Protein AF-A0A6L7VU82-F1 (afdb_monomer_lite)

Radius of gyration: 21.93 Å; chains: 1; bounding box: 80×40×63 Å

Structure (mmCIF, N/CA/C/O backbone):
data_AF-A0A6L7VU82-F1
#
_entry.id   AF-A0A6L7VU82-F1
#
loop_
_atom_site.group_PDB
_atom_site.id
_atom_site.type_symbol
_atom_site.label_atom_id
_atom_site.label_alt_id
_atom_site.label_comp_id
_atom_site.label_asym_id
_atom_site.label_entity_id
_atom_site.label_seq_id
_atom_site.pdbx_PDB_ins_code
_atom_site.Cartn_x
_atom_site.Cartn_y
_atom_site.Cartn_z
_atom_site.occupancy
_atom_site.B_iso_or_equiv
_atom_site.auth_seq_id
_atom_site.auth_comp_id
_atom_site.auth_asym_id
_atom_site.auth_atom_id
_atom_site.pdbx_PDB_model_num
ATOM 1 N N . MET A 1 1 ? 14.163 -16.213 15.709 1.00 36.84 1 MET A N 1
ATOM 2 C CA . MET A 1 1 ? 13.981 -14.835 15.222 1.00 36.84 1 MET A CA 1
ATOM 3 C C . MET A 1 1 ? 13.532 -14.972 13.784 1.00 36.84 1 MET A C 1
ATOM 5 O O . MET A 1 1 ? 14.370 -15.285 12.951 1.00 36.84 1 MET A O 1
ATOM 9 N N . LYS A 1 2 ? 12.219 -14.927 13.531 1.00 38.22 2 LYS A N 1
ATOM 10 C CA . LYS A 1 2 ? 11.715 -14.771 12.164 1.00 38.22 2 LYS A CA 1
ATOM 11 C C . LYS A 1 2 ? 12.050 -13.326 11.797 1.00 38.22 2 LYS A C 1
ATOM 13 O O . LYS A 1 2 ? 11.688 -12.426 12.547 1.00 38.22 2 LYS A O 1
ATOM 18 N N . THR A 1 3 ? 12.884 -13.130 10.789 1.00 41.69 3 THR A N 1
ATOM 19 C CA . THR A 1 3 ? 13.076 -11.823 10.160 1.00 41.69 3 THR A CA 1
ATOM 20 C C . THR A 1 3 ? 11.726 -11.438 9.573 1.00 41.69 3 THR A C 1
ATOM 22 O O . THR A 1 3 ? 11.364 -12.024 8.562 1.00 41.69 3 THR A O 1
ATOM 25 N N . GLN A 1 4 ? 10.978 -10.560 10.253 1.00 44.88 4 GLN A N 1
ATOM 26 C CA . GLN A 1 4 ? 9.888 -9.813 9.624 1.00 44.88 4 GLN A CA 1
ATOM 27 C C . GLN A 1 4 ? 10.531 -9.078 8.461 1.00 44.88 4 GLN A C 1
ATOM 29 O O . GLN A 1 4 ? 11.424 -8.249 8.676 1.00 44.88 4 GLN A O 1
ATOM 34 N N . LYS A 1 5 ? 10.200 -9.490 7.244 1.00 49.22 5 LYS A N 1
ATOM 35 C CA . LYS A 1 5 ? 10.562 -8.714 6.074 1.00 49.22 5 LYS A CA 1
ATOM 36 C C . LYS A 1 5 ? 9.337 -7.876 5.764 1.00 49.22 5 LYS A C 1
ATOM 38 O O . LYS A 1 5 ? 8.532 -8.272 4.939 1.00 49.22 5 LYS A O 1
ATOM 43 N N . SER A 1 6 ? 9.206 -6.755 6.468 1.00 52.56 6 SER A N 1
ATOM 44 C CA . SER A 1 6 ? 8.083 -5.844 6.285 1.00 52.56 6 SER A CA 1
ATOM 45 C C . SER A 1 6 ? 7.909 -5.482 4.809 1.00 52.56 6 SER A C 1
ATOM 47 O O . SER A 1 6 ? 8.896 -5.368 4.087 1.00 52.56 6 SER A O 1
ATOM 49 N N . ILE A 1 7 ? 6.681 -5.207 4.377 1.00 50.53 7 ILE A N 1
ATOM 50 C CA . ILE A 1 7 ? 6.330 -4.718 3.028 1.00 50.53 7 ILE A CA 1
ATOM 51 C C . ILE A 1 7 ? 7.151 -3.501 2.610 1.00 50.53 7 ILE A C 1
ATOM 53 O O . ILE A 1 7 ? 7.489 -3.330 1.437 1.00 50.53 7 ILE A O 1
ATOM 57 N N . ALA A 1 8 ? 7.547 -2.663 3.561 1.00 48.81 8 ALA A N 1
ATOM 58 C CA . ALA A 1 8 ? 8.415 -1.549 3.242 1.00 48.81 8 ALA A CA 1
ATOM 59 C C . ALA A 1 8 ? 9.862 -1.969 2.940 1.00 48.81 8 ALA A C 1
ATOM 61 O O . ALA A 1 8 ? 10.562 -1.205 2.294 1.00 48.81 8 ALA A O 1
ATOM 62 N N . ILE A 1 9 ? 10.286 -3.211 3.196 1.00 50.03 9 ILE A N 1
ATOM 63 C CA . ILE A 1 9 ? 11.455 -3.803 2.530 1.00 50.03 9 ILE A CA 1
ATOM 64 C C . ILE A 1 9 ? 11.206 -3.951 1.033 1.00 50.03 9 ILE A C 1
ATOM 66 O O . ILE A 1 9 ? 12.140 -3.687 0.297 1.00 50.03 9 ILE A O 1
ATOM 70 N N . VAL A 1 10 ? 10.012 -4.292 0.549 1.00 53.84 10 VAL A N 1
ATOM 71 C CA . VAL A 1 10 ? 9.736 -4.370 -0.900 1.00 53.84 10 VAL A CA 1
ATOM 72 C C . VAL A 1 10 ? 9.764 -2.968 -1.517 1.00 53.84 10 VAL A C 1
ATOM 74 O O . VAL A 1 10 ? 10.533 -2.716 -2.445 1.00 53.84 10 VAL A O 1
ATOM 77 N N . LEU A 1 11 ? 9.056 -2.000 -0.923 1.00 54.19 11 LEU A N 1
ATOM 78 C CA . LEU A 1 11 ? 9.055 -0.599 -1.380 1.00 54.19 11 LEU A CA 1
ATOM 79 C C . LEU A 1 11 ? 10.443 0.078 -1.261 1.00 54.19 11 LEU A C 1
ATOM 81 O O . LEU A 1 11 ? 10.857 0.833 -2.144 1.00 54.19 11 LEU A O 1
ATOM 85 N N . VAL A 1 12 ? 11.221 -0.223 -0.214 1.00 51.38 12 VAL A N 1
ATOM 86 C CA . VAL A 1 12 ? 12.596 0.288 -0.015 1.00 51.38 12 VAL A CA 1
ATOM 87 C C . VAL A 1 12 ? 13.638 -0.498 -0.831 1.00 51.38 12 VAL A C 1
ATOM 89 O O . VAL A 1 12 ? 14.656 0.064 -1.256 1.00 51.38 12 VAL A O 1
ATOM 92 N N . SER A 1 13 ? 13.409 -1.778 -1.124 1.00 52.41 13 SER A N 1
ATOM 93 C CA . SER A 1 13 ? 14.250 -2.561 -2.044 1.00 52.41 13 SER A CA 1
ATOM 94 C C . SER A 1 13 ? 14.054 -2.074 -3.472 1.00 52.41 13 SER A C 1
ATOM 96 O O . SER A 1 13 ? 15.046 -1.858 -4.172 1.00 52.41 13 SER A O 1
ATOM 98 N N . LEU A 1 14 ? 12.821 -1.739 -3.858 1.00 53.69 14 LEU A N 1
ATOM 99 C CA . LEU A 1 14 ? 12.511 -1.025 -5.095 1.00 53.69 14 LEU A CA 1
ATOM 100 C C . LEU A 1 14 ? 13.214 0.335 -5.171 1.00 53.69 14 LEU A C 1
ATOM 102 O O . LEU A 1 14 ? 13.854 0.624 -6.182 1.00 53.69 14 LEU A O 1
ATOM 106 N N . LEU A 1 15 ? 13.213 1.126 -4.091 1.00 51.44 15 LEU A N 1
ATOM 107 C CA . LEU A 1 15 ? 14.017 2.356 -3.989 1.00 51.44 15 LEU A CA 1
ATOM 108 C C . LEU A 1 15 ? 15.518 2.104 -4.188 1.00 51.44 15 LEU A C 1
ATOM 110 O O . LEU A 1 15 ? 16.209 2.924 -4.788 1.00 51.44 15 LEU A O 1
ATOM 114 N N . THR A 1 16 ? 16.045 0.984 -3.695 1.00 48.22 16 THR A N 1
ATOM 115 C CA . THR A 1 16 ? 17.470 0.645 -3.823 1.00 48.22 16 THR A CA 1
ATOM 116 C C . THR A 1 16 ? 17.817 0.219 -5.251 1.00 48.22 16 THR A C 1
ATOM 118 O O . THR A 1 16 ? 18.868 0.605 -5.768 1.00 48.22 16 THR A O 1
ATOM 121 N N . VAL A 1 17 ? 16.931 -0.521 -5.920 1.00 47.47 17 VAL A N 1
ATOM 122 C CA . VAL A 1 17 ? 17.105 -0.948 -7.316 1.00 47.47 17 VAL A CA 1
ATOM 123 C C . VAL A 1 17 ? 16.926 0.235 -8.278 1.00 47.47 17 VAL A C 1
ATOM 125 O O . VAL A 1 17 ? 17.790 0.465 -9.128 1.00 47.47 17 VAL A O 1
ATOM 128 N N . ALA A 1 18 ? 15.880 1.047 -8.103 1.00 45.03 18 ALA A N 1
ATOM 129 C CA . ALA A 1 18 ? 15.616 2.229 -8.927 1.00 45.03 18 ALA A CA 1
ATOM 130 C C . ALA A 1 18 ? 16.600 3.382 -8.638 1.00 45.03 18 ALA A C 1
ATOM 132 O O . ALA A 1 18 ? 17.135 4.006 -9.557 1.00 45.03 18 ALA A O 1
ATOM 133 N N . GLY A 1 19 ? 16.915 3.639 -7.366 1.00 40.44 19 GLY A N 1
ATOM 134 C CA . GLY A 1 19 ? 17.856 4.676 -6.934 1.00 40.44 19 GLY A CA 1
ATOM 135 C C . GLY A 1 19 ? 19.324 4.321 -7.194 1.00 40.44 19 GLY A C 1
ATOM 136 O O . GLY A 1 19 ? 20.120 5.192 -7.553 1.00 40.44 19 GLY A O 1
ATOM 137 N N . GLY A 1 20 ? 19.697 3.040 -7.101 1.00 42.12 20 GLY A N 1
ATOM 138 C CA . GLY A 1 20 ? 21.037 2.556 -7.447 1.00 42.12 20 GLY A CA 1
ATOM 139 C C . GLY A 1 20 ? 21.390 2.781 -8.921 1.00 42.12 20 GLY A C 1
ATOM 140 O O . GLY A 1 20 ? 22.533 3.122 -9.237 1.00 42.12 20 GLY A O 1
ATOM 141 N N . ALA A 1 21 ? 20.401 2.684 -9.816 1.00 43.25 21 ALA A N 1
ATOM 142 C CA . ALA A 1 21 ? 20.565 3.003 -11.233 1.00 43.25 21 ALA A CA 1
ATOM 143 C C . ALA A 1 21 ? 20.808 4.508 -11.476 1.00 43.25 21 ALA A C 1
ATOM 145 O O . ALA A 1 21 ? 21.600 4.877 -12.345 1.00 43.25 21 ALA A O 1
ATOM 146 N N . LEU A 1 22 ? 20.203 5.380 -10.664 1.00 42.25 22 LEU A N 1
ATOM 147 C CA . LEU A 1 22 ? 20.329 6.839 -10.769 1.00 42.25 22 LEU A CA 1
ATOM 148 C C . LEU A 1 22 ? 21.648 7.376 -10.182 1.00 42.25 22 LEU A C 1
ATOM 150 O O . LEU A 1 22 ? 22.253 8.294 -10.739 1.00 42.25 22 LEU A O 1
ATOM 154 N N . ILE A 1 23 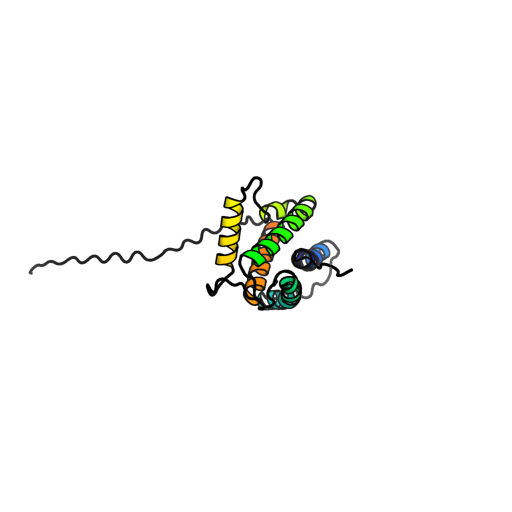? 22.168 6.776 -9.106 1.00 43.59 23 ILE A N 1
ATOM 155 C CA . ILE A 1 23 ? 23.437 7.208 -8.484 1.00 43.59 23 ILE A CA 1
ATOM 156 C C . ILE A 1 23 ? 24.657 6.877 -9.368 1.00 43.59 23 ILE A C 1
ATOM 158 O O . ILE A 1 23 ? 25.657 7.601 -9.344 1.00 43.59 23 ILE A O 1
ATOM 162 N N . ALA A 1 24 ? 24.571 5.862 -10.236 1.00 42.31 24 ALA A N 1
ATOM 163 C CA . ALA A 1 24 ? 25.616 5.568 -11.221 1.00 42.31 24 ALA A CA 1
ATOM 164 C C . ALA A 1 24 ? 25.786 6.675 -12.293 1.00 42.31 24 ALA A C 1
ATOM 166 O O . ALA A 1 24 ? 26.804 6.712 -12.987 1.00 42.31 24 ALA A O 1
ATOM 167 N N . GLN A 1 25 ? 24.840 7.616 -12.406 1.00 43.19 25 GLN A N 1
ATOM 168 C CA . GLN A 1 25 ? 24.835 8.669 -13.424 1.00 43.19 25 GLN A CA 1
ATOM 169 C C . GLN A 1 25 ? 25.800 9.838 -13.136 1.00 43.19 25 GLN A C 1
ATOM 171 O O . GLN A 1 25 ? 26.201 10.534 -14.069 1.00 43.19 25 GLN A O 1
ATOM 176 N N . GLN A 1 26 ? 26.233 10.062 -11.887 1.00 43.81 26 GLN A N 1
ATOM 177 C CA . GLN A 1 26 ? 27.142 11.183 -11.566 1.00 43.81 26 GLN A CA 1
ATOM 178 C C . GLN A 1 26 ? 28.639 10.823 -11.585 1.00 43.81 26 GLN A C 1
ATOM 180 O O . GLN A 1 26 ? 29.488 11.691 -11.378 1.00 43.81 26 GLN A O 1
ATOM 185 N N . GLY A 1 27 ? 28.990 9.568 -11.879 1.00 43.84 27 GLY A N 1
ATOM 186 C CA . GLY A 1 27 ? 30.336 9.036 -11.666 1.00 43.84 27 GLY A CA 1
ATOM 187 C C . GLY A 1 27 ? 31.026 8.430 -12.887 1.00 43.84 27 GLY A C 1
ATOM 188 O O . GLY A 1 27 ? 31.585 7.350 -12.759 1.00 43.84 27 GLY A O 1
ATOM 189 N N . GLY A 1 28 ? 31.059 9.099 -14.043 1.00 41.69 28 GLY A N 1
ATOM 190 C CA . GLY A 1 28 ? 32.103 8.813 -15.039 1.00 41.69 28 GLY A CA 1
ATOM 191 C C . GLY A 1 28 ? 31.640 8.597 -16.476 1.00 41.69 28 GLY A C 1
ATOM 192 O O . GLY A 1 28 ? 30.852 7.719 -16.802 1.00 41.69 28 GLY A O 1
ATOM 193 N N . MET A 1 29 ? 32.226 9.412 -17.350 1.00 50.34 29 MET A N 1
ATOM 194 C CA . MET A 1 29 ? 32.179 9.326 -18.803 1.00 50.34 29 MET A CA 1
ATOM 195 C C . MET A 1 29 ? 32.598 7.944 -19.331 1.00 50.34 29 MET A C 1
ATOM 197 O O . MET A 1 29 ? 33.674 7.457 -18.994 1.00 50.34 29 MET A O 1
ATOM 201 N N . GLY A 1 30 ? 31.830 7.417 -20.290 1.00 44.94 30 GLY A N 1
ATOM 202 C CA . GLY A 1 30 ? 32.356 6.522 -21.324 1.00 44.94 30 GLY A CA 1
ATOM 203 C C . GLY A 1 30 ? 31.666 5.166 -21.438 1.00 44.94 30 GLY A C 1
ATOM 204 O O . GLY A 1 30 ? 32.199 4.167 -20.975 1.00 44.94 30 GLY A O 1
ATOM 205 N N . GLY A 1 31 ? 30.547 5.128 -22.168 1.00 46.72 31 GLY A N 1
ATOM 206 C CA . GLY A 1 31 ? 30.028 3.898 -22.776 1.00 46.72 31 GLY A CA 1
ATOM 207 C C . GLY A 1 31 ? 28.836 3.266 -22.063 1.00 46.72 31 GLY A C 1
ATOM 208 O O . GLY A 1 31 ? 28.939 2.149 -21.576 1.00 46.72 31 GLY A O 1
ATOM 209 N N . MET A 1 32 ? 27.683 3.938 -22.058 1.00 47.31 32 MET A N 1
ATOM 210 C CA . MET A 1 32 ? 26.415 3.263 -21.768 1.00 47.31 32 MET A CA 1
ATOM 211 C C . MET A 1 32 ? 25.912 2.584 -23.049 1.00 47.31 32 MET A C 1
ATOM 213 O O . MET A 1 32 ? 25.409 3.243 -23.958 1.00 47.31 32 MET A O 1
ATOM 217 N N . GLN A 1 33 ? 26.074 1.261 -23.139 1.00 47.50 33 GLN A N 1
ATOM 218 C CA . GLN A 1 33 ? 25.126 0.438 -23.895 1.00 47.50 33 GLN A CA 1
ATOM 219 C C . GLN A 1 33 ? 23.756 0.613 -23.232 1.00 47.50 33 GLN A C 1
ATOM 221 O O . GLN A 1 33 ? 23.679 0.605 -22.007 1.00 47.50 33 GLN A O 1
ATOM 226 N N . GLY A 1 34 ? 22.725 0.863 -24.043 1.00 46.88 34 GLY A N 1
ATOM 227 C CA . GLY A 1 34 ? 21.404 1.322 -23.615 1.00 46.88 34 GLY A CA 1
ATOM 228 C C . GLY A 1 34 ? 20.869 0.577 -22.398 1.00 46.88 34 GLY A C 1
ATOM 229 O O . GLY A 1 34 ? 20.564 -0.609 -22.479 1.00 46.88 34 GLY A O 1
ATOM 230 N N . PHE A 1 35 ? 20.758 1.297 -21.284 1.00 46.78 35 PHE A N 1
ATOM 231 C CA . PHE A 1 35 ? 19.991 0.853 -20.133 1.00 46.78 35 PHE A CA 1
ATOM 232 C C . PHE A 1 35 ? 18.524 0.963 -20.545 1.00 46.78 35 PHE A C 1
ATOM 234 O O . PHE A 1 35 ? 17.949 2.050 -20.573 1.00 46.78 35 PHE A O 1
ATOM 241 N N . GLN A 1 36 ? 17.971 -0.146 -21.020 1.00 57.94 36 GLN A N 1
ATOM 242 C CA . GLN A 1 36 ? 16.552 -0.246 -21.306 1.00 57.94 36 GLN A CA 1
ATOM 243 C C . GLN A 1 36 ? 15.882 -0.388 -19.943 1.00 57.94 36 GLN A C 1
ATOM 245 O O . GLN A 1 36 ? 16.204 -1.326 -19.212 1.00 57.94 36 GLN A O 1
ATOM 250 N N . MET A 1 37 ? 15.044 0.580 -19.557 1.00 61.62 37 MET A N 1
ATOM 251 C CA . MET A 1 37 ? 14.183 0.344 -18.401 1.00 61.62 37 MET A CA 1
ATOM 252 C C . MET A 1 37 ? 13.380 -0.929 -18.688 1.00 61.62 37 MET A C 1
ATOM 254 O O . MET A 1 37 ? 12.920 -1.079 -19.828 1.00 61.62 37 MET A O 1
ATOM 258 N N . PRO A 1 38 ? 13.270 -1.848 -17.714 1.00 73.12 38 PRO A N 1
ATOM 259 C CA . PRO A 1 38 ? 12.389 -2.995 -17.854 1.00 73.12 38 PRO A CA 1
ATOM 260 C C . PRO A 1 38 ? 10.986 -2.497 -18.206 1.00 73.12 38 PRO A C 1
ATOM 262 O O . PRO A 1 38 ? 10.571 -1.416 -17.776 1.00 73.12 38 PRO A O 1
ATOM 265 N N . SER A 1 39 ? 10.288 -3.260 -19.034 1.00 85.38 39 SER A N 1
ATOM 266 C CA . SER A 1 39 ? 8.873 -3.017 -19.302 1.00 85.38 39 SER A CA 1
ATOM 267 C C . SER A 1 39 ? 8.055 -3.094 -18.009 1.00 85.38 39 SER A C 1
ATOM 269 O O . SER A 1 39 ? 8.514 -3.621 -16.995 1.00 85.38 39 SER A O 1
ATOM 271 N N . GLU A 1 40 ? 6.840 -2.552 -18.042 1.00 83.62 40 GLU A N 1
ATOM 272 C CA . GLU A 1 40 ? 5.892 -2.661 -16.931 1.00 83.62 40 GLU A CA 1
ATOM 273 C C . GLU A 1 40 ? 5.705 -4.117 -16.490 1.00 83.62 40 GLU A C 1
ATOM 275 O O . GLU A 1 40 ? 5.895 -4.421 -15.316 1.00 83.62 40 GLU A O 1
ATOM 280 N N . GLU A 1 41 ? 5.444 -5.021 -17.438 1.00 86.19 41 GLU A N 1
ATOM 281 C CA . GLU A 1 41 ? 5.292 -6.454 -17.163 1.00 86.19 41 GLU A CA 1
ATOM 282 C C . GLU A 1 41 ? 6.541 -7.047 -16.495 1.00 86.19 41 GLU A C 1
ATOM 284 O O . GLU A 1 41 ? 6.428 -7.806 -15.538 1.00 86.19 41 GLU A O 1
ATOM 289 N N . GLU A 1 42 ? 7.744 -6.672 -16.944 1.00 84.94 42 GLU A N 1
ATOM 290 C CA . GLU A 1 42 ? 8.990 -7.141 -16.328 1.00 84.94 42 GLU A CA 1
ATOM 291 C C . GLU A 1 42 ? 9.179 -6.592 -14.908 1.00 84.94 42 GLU A C 1
ATOM 293 O O . GLU A 1 42 ? 9.699 -7.303 -14.049 1.00 84.94 42 GLU A O 1
ATOM 298 N N . MET A 1 43 ? 8.770 -5.349 -14.634 1.00 82.25 43 MET A N 1
ATOM 299 C CA . MET A 1 43 ? 8.793 -4.804 -13.274 1.00 82.25 43 MET A CA 1
ATOM 300 C C . MET A 1 43 ? 7.797 -5.515 -12.364 1.00 82.25 43 MET A C 1
ATOM 302 O O . MET A 1 43 ? 8.185 -5.918 -11.269 1.00 82.25 43 MET A O 1
ATOM 306 N N . LYS A 1 44 ? 6.563 -5.720 -12.829 1.00 85.19 44 LYS A N 1
ATOM 307 C CA . LYS A 1 44 ? 5.522 -6.442 -12.090 1.00 85.19 44 LYS A CA 1
ATOM 308 C C . LYS A 1 44 ? 5.947 -7.881 -11.789 1.00 85.19 44 LYS A C 1
ATOM 310 O O . LYS A 1 44 ? 5.881 -8.308 -10.643 1.00 85.19 44 LYS A O 1
ATOM 315 N N . GLU A 1 45 ? 6.510 -8.597 -12.762 1.00 86.50 45 GLU A N 1
ATOM 316 C CA . GLU A 1 45 ? 7.063 -9.947 -12.555 1.00 86.50 45 GLU A CA 1
ATOM 317 C C . GLU A 1 45 ? 8.213 -9.972 -11.537 1.00 86.50 45 GLU A C 1
ATOM 319 O O . GLU A 1 45 ? 8.307 -10.893 -10.724 1.00 86.50 45 GLU A O 1
ATOM 324 N N . MET A 1 46 ? 9.088 -8.960 -11.541 1.00 81.81 46 MET A N 1
ATOM 325 C CA . MET A 1 46 ? 10.148 -8.855 -10.532 1.00 81.81 46 MET A CA 1
ATOM 326 C C . MET A 1 46 ? 9.591 -8.589 -9.130 1.00 81.81 46 MET A C 1
ATOM 328 O O . MET A 1 46 ? 10.129 -9.128 -8.163 1.00 81.81 46 MET A O 1
ATOM 332 N N . MET A 1 47 ? 8.532 -7.783 -9.020 1.00 82.25 47 MET A N 1
ATOM 333 C CA . MET A 1 47 ? 7.858 -7.488 -7.753 1.00 82.25 47 MET A CA 1
ATOM 334 C C . MET A 1 47 ? 7.097 -8.704 -7.227 1.00 82.25 47 MET A C 1
ATOM 336 O O . MET A 1 47 ? 7.162 -8.986 -6.036 1.00 82.25 47 MET A O 1
ATOM 340 N N . LYS A 1 48 ? 6.465 -9.478 -8.114 1.00 86.31 48 LYS A N 1
ATOM 341 C CA . LYS A 1 48 ? 5.547 -10.573 -7.778 1.00 86.31 48 LYS A CA 1
ATOM 342 C C . LYS A 1 48 ? 6.077 -11.538 -6.724 1.00 86.31 48 LYS A C 1
ATOM 344 O O . LYS A 1 48 ? 5.355 -11.882 -5.797 1.00 86.31 48 LYS A O 1
ATOM 349 N N . ALA A 1 49 ? 7.338 -11.953 -6.824 1.00 81.44 49 ALA A N 1
ATOM 350 C CA . ALA A 1 49 ? 7.926 -12.879 -5.855 1.00 81.44 49 ALA A CA 1
ATOM 351 C C . ALA A 1 49 ? 8.111 -12.260 -4.456 1.00 81.44 49 ALA A C 1
ATOM 353 O O . ALA A 1 49 ? 7.955 -12.957 -3.453 1.00 81.44 49 ALA A O 1
ATOM 354 N N . GLU A 1 50 ? 8.458 -10.972 -4.379 1.00 80.50 50 GLU A N 1
ATOM 355 C CA . GLU A 1 50 ? 8.550 -10.253 -3.104 1.00 80.50 50 GLU A CA 1
ATOM 356 C C . GLU A 1 50 ? 7.160 -9.939 -2.551 1.00 80.50 50 GLU A C 1
ATOM 358 O O . GLU A 1 50 ? 6.924 -10.149 -1.362 1.00 80.50 50 GLU A O 1
ATOM 363 N N . THR A 1 51 ? 6.227 -9.519 -3.408 1.00 84.00 51 THR A N 1
ATOM 364 C CA . THR A 1 51 ? 4.828 -9.291 -3.044 1.00 84.00 51 THR A CA 1
ATOM 365 C C . THR A 1 51 ? 4.203 -10.559 -2.472 1.00 84.00 51 THR A C 1
ATOM 367 O O . THR A 1 51 ? 3.618 -10.500 -1.400 1.00 84.00 51 THR A O 1
ATOM 370 N N . GLU A 1 52 ? 4.414 -11.722 -3.094 1.00 86.12 52 GLU A N 1
ATOM 371 C CA . GLU A 1 52 ? 3.907 -13.007 -2.597 1.00 86.12 52 GLU A CA 1
ATOM 372 C C . GLU A 1 52 ? 4.511 -13.396 -1.233 1.00 86.12 52 GLU A C 1
ATOM 374 O O . GLU A 1 52 ? 3.825 -13.970 -0.387 1.00 86.12 52 GLU A O 1
ATOM 379 N N . GLU A 1 53 ? 5.802 -13.122 -0.990 1.00 83.44 53 GLU A N 1
ATOM 380 C CA . GLU A 1 53 ? 6.410 -13.359 0.330 1.00 83.44 53 GLU A CA 1
ATOM 381 C C . GLU A 1 53 ? 5.793 -12.435 1.382 1.00 83.44 53 GLU A C 1
ATOM 383 O O . GLU A 1 53 ? 5.528 -12.876 2.500 1.00 83.44 53 GLU A O 1
ATOM 388 N N . SE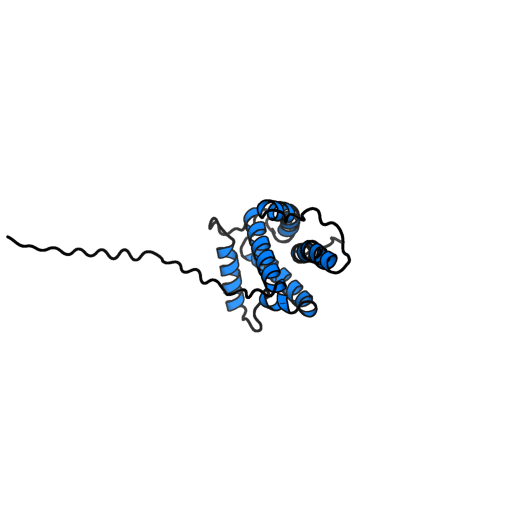R A 1 54 ? 5.552 -11.180 1.014 1.00 79.50 54 SER A N 1
ATOM 389 C CA . SER A 1 54 ? 5.035 -10.177 1.929 1.00 79.50 54 SER A CA 1
ATOM 390 C C . SER A 1 54 ? 3.559 -10.372 2.245 1.00 79.50 54 SER A C 1
ATOM 392 O O . SER A 1 54 ? 3.169 -10.261 3.398 1.00 79.50 54 SER A O 1
ATOM 394 N N . MET A 1 55 ? 2.757 -10.722 1.245 1.00 83.69 55 MET A N 1
ATOM 395 C CA . MET A 1 55 ? 1.327 -10.979 1.369 1.00 83.69 55 MET A CA 1
ATOM 396 C C . MET A 1 55 ? 1.043 -12.102 2.370 1.00 83.69 55 MET A C 1
ATOM 398 O O . MET A 1 55 ? 0.167 -11.954 3.208 1.00 83.69 55 MET A O 1
ATOM 402 N N . LYS A 1 56 ? 1.880 -13.148 2.407 1.00 87.44 56 LYS A N 1
ATOM 403 C CA . LYS A 1 56 ? 1.804 -14.237 3.406 1.00 87.44 56 LYS A CA 1
ATOM 404 C C . LYS A 1 56 ? 1.955 -13.787 4.862 1.00 87.44 56 LYS A C 1
ATOM 406 O O . LYS A 1 56 ? 1.712 -14.586 5.763 1.00 87.44 56 LYS A O 1
ATOM 411 N N . GLU A 1 57 ? 2.459 -12.580 5.122 1.00 86.56 57 GLU A N 1
ATOM 412 C CA . GLU A 1 57 ? 2.513 -12.033 6.483 1.00 86.56 57 GLU A CA 1
ATOM 413 C C . GLU A 1 57 ? 1.183 -11.399 6.919 1.00 86.56 57 GLU A C 1
ATOM 415 O O . GLU A 1 57 ? 0.985 -11.233 8.123 1.00 86.56 57 GLU A O 1
ATOM 420 N N . TYR A 1 58 ? 0.300 -11.072 5.970 1.00 87.94 58 TYR A N 1
ATOM 421 C CA . TYR A 1 58 ? -0.963 -10.362 6.199 1.00 87.94 58 TYR A CA 1
ATOM 422 C C . TYR A 1 58 ? -2.200 -11.183 5.836 1.00 87.94 58 TYR A C 1
ATOM 424 O O . TYR A 1 58 ? -3.241 -10.926 6.422 1.00 87.94 58 TYR A O 1
ATOM 432 N N . ASP A 1 59 ? -2.063 -12.156 4.935 1.00 90.94 59 ASP A N 1
ATOM 433 C CA . ASP A 1 59 ? -3.034 -13.210 4.621 1.00 90.94 59 ASP A CA 1
ATOM 434 C C . ASP A 1 59 ? -3.172 -14.143 5.845 1.00 90.94 59 ASP A C 1
ATOM 436 O O . ASP A 1 59 ? -2.444 -15.131 6.004 1.00 90.94 59 ASP A O 1
ATOM 440 N N . ASP A 1 60 ? -4.021 -13.736 6.795 1.00 90.88 60 ASP A N 1
ATOM 441 C CA . ASP A 1 60 ? -4.230 -14.375 8.097 1.00 90.88 60 ASP A CA 1
ATOM 442 C C . ASP A 1 60 ? -5.025 -15.686 7.951 1.00 90.88 60 ASP A C 1
ATOM 444 O O . ASP A 1 60 ? -4.879 -16.587 8.794 1.00 90.88 60 ASP A O 1
ATOM 448 N N . ASP A 1 61 ? -5.882 -15.798 6.932 1.00 92.62 61 ASP A N 1
ATOM 449 C CA . ASP A 1 61 ? -6.690 -16.991 6.662 1.00 92.62 61 ASP A CA 1
ATOM 450 C C . ASP A 1 61 ? -6.103 -17.945 5.602 1.00 92.62 61 ASP A C 1
ATOM 452 O O . ASP A 1 61 ? -6.607 -19.067 5.446 1.00 92.62 61 ASP A O 1
ATOM 456 N N . GLU A 1 62 ? -4.952 -17.582 5.028 1.00 91.94 62 GLU A N 1
ATOM 457 C CA . GLU A 1 62 ? -4.165 -18.348 4.057 1.00 91.94 62 GLU A CA 1
ATOM 458 C C . GLU A 1 62 ? -4.957 -18.668 2.774 1.00 91.94 62 GLU A C 1
ATOM 460 O O . GLU A 1 62 ? -4.778 -19.744 2.177 1.00 91.94 62 GLU A O 1
ATOM 465 N N . ASP A 1 63 ? -5.858 -17.771 2.364 1.00 92.94 63 ASP A N 1
ATOM 466 C CA . ASP A 1 63 ? -6.683 -17.929 1.166 1.00 92.94 63 ASP A CA 1
ATOM 467 C C . ASP A 1 63 ? -5.968 -17.483 -0.126 1.00 92.94 63 ASP A C 1
ATOM 469 O O . ASP A 1 63 ? -6.383 -17.855 -1.232 1.00 92.94 63 ASP A O 1
ATOM 473 N N . GLY A 1 64 ? -4.818 -16.815 0.016 1.00 91.06 64 GLY A N 1
ATOM 474 C CA . GLY A 1 64 ? -3.995 -16.324 -1.082 1.00 91.06 64 GLY A CA 1
ATOM 475 C C . GLY A 1 64 ? -4.448 -14.981 -1.652 1.00 91.06 64 GLY A C 1
ATOM 476 O O . GLY A 1 64 ? -3.962 -14.614 -2.727 1.00 91.06 64 GLY A O 1
ATOM 477 N N . SER A 1 65 ? -5.336 -14.280 -0.950 1.00 94.00 65 SER A N 1
ATOM 478 C CA . SER A 1 65 ? -5.849 -12.937 -1.222 1.00 94.00 65 SER A CA 1
ATOM 479 C C . SER A 1 65 ? -5.728 -12.077 0.047 1.00 94.00 65 SER A C 1
ATOM 481 O O . SER A 1 65 ? -5.258 -12.538 1.084 1.00 94.00 65 SER A O 1
ATOM 483 N N . LEU A 1 66 ? -6.051 -10.789 -0.038 1.00 92.75 66 LEU A N 1
ATOM 484 C CA . LEU A 1 66 ? -6.139 -9.911 1.127 1.00 92.75 66 LEU A CA 1
ATOM 485 C C . LEU A 1 66 ? -7.547 -9.347 1.222 1.00 92.75 6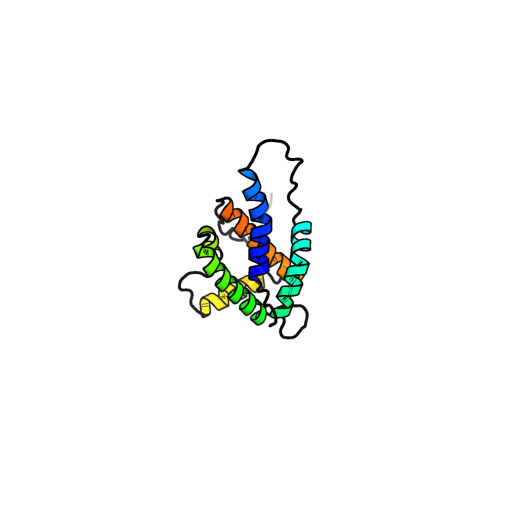6 LEU A C 1
ATOM 487 O O . LEU A 1 66 ? -8.005 -8.657 0.318 1.00 92.75 66 LEU A O 1
ATOM 491 N N . SER A 1 67 ? -8.208 -9.570 2.346 1.00 95.62 67 SER A N 1
ATOM 492 C CA . SER A 1 67 ? -9.420 -8.834 2.696 1.00 95.62 67 SER A CA 1
ATOM 493 C C . SER A 1 67 ? -9.108 -7.370 3.029 1.00 95.62 67 SER A C 1
ATOM 495 O O . SER A 1 67 ? -7.969 -7.007 3.338 1.00 95.62 67 SER A O 1
ATOM 497 N N . LEU A 1 68 ? -10.137 -6.516 3.069 1.00 93.56 68 LEU A N 1
ATOM 498 C CA . LEU A 1 68 ? -9.997 -5.107 3.462 1.00 93.56 68 LEU A CA 1
ATOM 499 C C . LEU A 1 68 ? -9.269 -4.918 4.809 1.00 93.56 68 LEU A C 1
ATOM 501 O O . LEU A 1 68 ? -8.462 -3.997 4.957 1.00 93.56 68 LEU A O 1
ATOM 505 N N . ASP A 1 69 ? -9.530 -5.778 5.796 1.00 93.75 69 ASP A N 1
ATOM 506 C CA . ASP A 1 69 ? -8.888 -5.697 7.113 1.00 93.75 69 ASP A CA 1
ATOM 507 C C . ASP A 1 69 ? -7.387 -6.032 7.039 1.00 93.75 69 ASP A C 1
ATOM 509 O O . ASP A 1 69 ? -6.567 -5.410 7.719 1.00 93.75 69 ASP A O 1
ATOM 513 N N . GLU A 1 70 ? -7.007 -7.012 6.221 1.00 92.50 70 GLU A N 1
ATOM 514 C CA . GLU A 1 70 ? -5.616 -7.440 6.030 1.00 92.50 70 GLU A CA 1
ATOM 515 C C . GLU A 1 70 ? -4.837 -6.434 5.188 1.00 92.50 70 GLU A C 1
ATOM 517 O O . GLU A 1 70 ? -3.734 -6.032 5.569 1.00 92.50 70 GLU A O 1
ATOM 522 N N . PHE A 1 71 ? -5.459 -5.932 4.121 1.00 90.12 71 PHE A N 1
ATOM 523 C CA . PHE A 1 71 ? -4.968 -4.806 3.338 1.00 90.12 71 PHE A CA 1
ATOM 524 C C . PHE A 1 71 ? -4.723 -3.579 4.222 1.00 90.12 71 PHE A C 1
ATOM 526 O O . PHE A 1 71 ? -3.641 -2.994 4.183 1.00 90.12 71 PHE A O 1
ATOM 533 N N . THR A 1 72 ? -5.681 -3.220 5.083 1.00 90.06 72 THR A N 1
ATOM 534 C CA . THR A 1 72 ? -5.556 -2.066 5.987 1.00 90.06 72 THR A CA 1
ATOM 535 C C . THR A 1 72 ? -4.351 -2.208 6.917 1.00 90.06 72 THR A C 1
ATOM 537 O O . THR A 1 72 ? -3.585 -1.257 7.073 1.00 90.06 72 THR A O 1
ATOM 540 N N . LYS A 1 73 ? -4.128 -3.397 7.501 1.00 88.38 73 LYS A N 1
ATOM 541 C CA . LYS A 1 73 ? -2.926 -3.667 8.316 1.00 88.38 73 LYS A CA 1
ATOM 542 C C . LYS A 1 73 ? -1.648 -3.493 7.493 1.00 88.38 73 LYS A C 1
ATOM 544 O O . LYS A 1 73 ? -0.693 -2.882 7.970 1.00 88.38 73 LYS A O 1
ATOM 549 N N . MET A 1 74 ? -1.639 -4.015 6.268 1.00 85.94 74 MET A N 1
ATOM 550 C CA . MET A 1 74 ? -0.510 -3.904 5.346 1.00 85.94 74 MET A CA 1
ATOM 551 C C . MET A 1 74 ? -0.175 -2.441 5.028 1.00 85.94 74 MET A C 1
ATOM 553 O O . MET A 1 74 ? 0.990 -2.044 5.121 1.00 85.94 74 MET A O 1
ATOM 557 N N . VAL A 1 75 ? -1.174 -1.630 4.670 1.00 85.19 75 VAL A N 1
ATOM 558 C CA . VAL A 1 75 ? -0.959 -0.219 4.324 1.00 85.19 75 VAL A CA 1
ATOM 559 C C . VAL A 1 75 ? -0.540 0.580 5.556 1.00 85.19 75 VAL A C 1
ATOM 561 O O . VAL A 1 75 ? 0.376 1.392 5.462 1.00 85.19 75 VAL A O 1
ATOM 564 N N . ASP A 1 76 ? -1.115 0.303 6.726 1.00 85.38 76 ASP A N 1
ATOM 565 C CA . ASP A 1 76 ? -0.728 0.948 7.985 1.00 85.38 76 ASP A CA 1
ATOM 566 C C . ASP A 1 76 ? 0.749 0.743 8.336 1.00 85.38 76 ASP A C 1
ATOM 568 O O . ASP A 1 76 ? 1.448 1.689 8.721 1.00 85.38 76 ASP A O 1
ATOM 572 N N . GLU A 1 77 ? 1.247 -0.488 8.201 1.00 82.94 77 GLU A N 1
ATOM 573 C CA . GLU A 1 77 ? 2.662 -0.783 8.431 1.00 82.94 77 GLU A CA 1
ATOM 574 C C . GLU A 1 77 ? 3.550 -0.104 7.380 1.00 82.94 77 GLU A C 1
ATOM 576 O O . GLU A 1 77 ? 4.579 0.491 7.724 1.00 82.94 77 GLU A O 1
ATOM 581 N N . ALA A 1 78 ? 3.126 -0.106 6.112 1.00 79.38 78 ALA A N 1
ATOM 582 C CA . ALA A 1 78 ? 3.835 0.584 5.041 1.00 79.38 78 ALA A CA 1
ATOM 583 C C . ALA A 1 78 ? 3.908 2.105 5.279 1.00 79.38 78 ALA A C 1
ATOM 585 O O . ALA A 1 78 ? 4.979 2.697 5.124 1.00 79.38 78 ALA A O 1
ATOM 586 N N . GLU A 1 79 ? 2.821 2.743 5.713 1.00 81.38 79 GLU A N 1
ATOM 587 C CA . GLU A 1 79 ? 2.776 4.175 6.027 1.00 81.38 79 GLU A CA 1
ATOM 588 C C . GLU A 1 79 ? 3.675 4.539 7.208 1.00 81.38 79 GLU A C 1
ATOM 590 O O . GLU A 1 79 ? 4.386 5.550 7.164 1.00 81.38 79 GLU A O 1
ATOM 595 N N . ALA A 1 80 ? 3.700 3.703 8.248 1.00 79.94 80 ALA A N 1
ATOM 596 C CA . ALA A 1 80 ? 4.580 3.900 9.393 1.00 79.94 80 ALA A CA 1
ATOM 597 C C . ALA A 1 80 ? 6.065 3.854 8.990 1.00 79.94 80 ALA A C 1
ATOM 599 O O . ALA A 1 80 ? 6.875 4.641 9.497 1.00 79.94 80 ALA A O 1
ATOM 600 N N . GLU A 1 81 ? 6.438 2.968 8.066 1.00 75.75 81 GLU A N 1
ATOM 601 C CA . GLU A 1 81 ? 7.800 2.896 7.533 1.00 75.75 81 GLU A CA 1
ATOM 602 C C . GLU A 1 81 ? 8.105 4.038 6.550 1.00 75.75 81 GLU A C 1
ATOM 604 O O . GLU A 1 81 ? 9.183 4.642 6.622 1.00 75.75 81 GLU A O 1
ATOM 609 N N . MET A 1 82 ? 7.153 4.429 5.696 1.00 74.69 82 MET A N 1
ATOM 610 C CA . MET A 1 82 ? 7.295 5.604 4.827 1.00 74.69 82 MET A CA 1
ATOM 611 C C . MET A 1 82 ? 7.485 6.889 5.632 1.00 74.69 82 MET A C 1
ATOM 613 O O . MET A 1 82 ? 8.303 7.726 5.251 1.00 74.69 82 MET A O 1
ATOM 617 N N . ALA A 1 83 ? 6.798 7.046 6.766 1.00 76.69 83 ALA A N 1
ATOM 618 C CA . ALA A 1 83 ? 6.978 8.191 7.652 1.00 76.69 83 ALA A CA 1
ATOM 619 C C . ALA A 1 83 ? 8.420 8.286 8.185 1.00 76.69 83 ALA A C 1
ATOM 621 O O . ALA A 1 83 ? 8.981 9.381 8.255 1.00 76.69 83 ALA A O 1
ATOM 622 N N . GLN A 1 84 ? 9.056 7.149 8.493 1.00 76.00 84 GLN A N 1
ATOM 623 C CA . GLN A 1 84 ? 10.472 7.109 8.877 1.00 76.00 84 GLN A CA 1
ATOM 624 C C . GLN A 1 84 ? 11.383 7.459 7.696 1.00 76.00 84 GLN A C 1
ATOM 626 O O . GLN A 1 84 ? 12.324 8.243 7.834 1.00 76.00 84 GLN A O 1
ATOM 631 N N . ALA A 1 85 ? 11.093 6.922 6.510 1.00 71.19 85 ALA A N 1
ATOM 632 C CA . ALA A 1 85 ? 11.852 7.229 5.302 1.00 71.19 85 ALA A CA 1
ATOM 633 C C . ALA A 1 85 ? 11.686 8.701 4.861 1.00 71.19 85 ALA A C 1
ATOM 635 O O . ALA A 1 85 ? 12.621 9.282 4.302 1.00 71.19 85 ALA A O 1
ATOM 636 N N . ALA A 1 86 ? 10.555 9.343 5.171 1.00 74.88 86 ALA A N 1
ATOM 637 C CA . ALA A 1 86 ? 10.281 10.743 4.853 1.00 74.88 86 ALA A CA 1
ATOM 638 C C . ALA A 1 86 ? 11.195 11.717 5.610 1.00 74.88 86 ALA A C 1
ATOM 640 O O . ALA A 1 86 ? 11.449 12.820 5.117 1.00 74.88 86 ALA A O 1
ATOM 641 N N . GLU A 1 87 ? 11.767 11.308 6.749 1.00 77.75 87 GLU A N 1
ATOM 642 C CA . GLU A 1 87 ? 12.822 12.078 7.418 1.00 77.75 87 GLU A CA 1
ATOM 643 C C . GLU A 1 87 ? 14.089 12.185 6.554 1.00 77.75 87 GLU A C 1
ATOM 645 O O . GLU A 1 87 ? 14.791 13.199 6.593 1.00 77.75 87 GLU A O 1
ATOM 650 N N . MET A 1 88 ? 14.382 11.153 5.756 1.00 70.88 88 MET A N 1
ATOM 651 C CA . MET A 1 88 ? 15.542 11.112 4.860 1.00 70.88 88 MET A CA 1
ATOM 652 C C . MET A 1 88 ? 15.221 11.656 3.465 1.00 70.88 88 MET A C 1
ATOM 654 O O . MET A 1 88 ? 16.078 12.276 2.833 1.00 70.88 88 MET A O 1
ATOM 658 N N . MET A 1 89 ? 13.996 11.442 2.985 1.00 73.69 89 MET A N 1
ATOM 659 C CA . MET A 1 89 ? 13.522 11.879 1.673 1.00 73.69 89 MET A CA 1
ATOM 660 C C . MET A 1 89 ? 12.180 12.612 1.803 1.00 73.69 89 MET A C 1
ATOM 662 O O . MET A 1 89 ? 11.131 12.013 1.587 1.00 73.69 89 MET A O 1
ATOM 666 N N . PRO A 1 90 ? 12.179 13.933 2.074 1.00 78.00 90 PRO A N 1
ATOM 667 C CA . PRO A 1 90 ? 10.948 14.700 2.295 1.00 78.00 90 PRO A CA 1
ATOM 668 C C . PRO A 1 90 ? 9.936 14.642 1.143 1.00 78.00 90 PRO A C 1
ATOM 670 O O . PRO A 1 90 ? 8.747 14.852 1.364 1.00 78.00 90 PRO A O 1
ATOM 673 N N . ALA A 1 91 ? 10.393 14.353 -0.082 1.00 72.69 91 ALA A N 1
ATOM 674 C CA . ALA A 1 91 ? 9.538 14.210 -1.259 1.00 72.69 91 ALA A CA 1
ATOM 675 C C . ALA A 1 91 ? 8.485 13.101 -1.101 1.00 72.69 91 ALA A C 1
ATOM 677 O O . ALA A 1 91 ? 7.377 13.243 -1.607 1.00 72.69 91 ALA A O 1
ATOM 678 N N . ILE A 1 92 ? 8.799 12.039 -0.352 1.00 72.50 92 ILE A N 1
ATOM 679 C CA . ILE A 1 92 ? 7.911 10.881 -0.190 1.00 72.50 92 ILE A CA 1
ATOM 680 C C . ILE A 1 92 ? 6.815 11.137 0.852 1.00 72.50 92 ILE A C 1
ATOM 682 O O . ILE A 1 92 ? 5.861 10.375 0.923 1.00 72.50 92 ILE A O 1
ATOM 686 N N . LYS A 1 93 ? 6.899 12.239 1.621 1.00 77.44 93 LYS A N 1
ATOM 687 C CA . LYS A 1 93 ? 5.863 12.632 2.593 1.00 77.44 93 LYS A CA 1
ATOM 688 C C . LYS A 1 93 ? 4.491 12.807 1.928 1.00 77.44 93 LYS A C 1
ATOM 690 O O . LYS A 1 93 ? 3.479 12.626 2.584 1.00 77.44 93 LYS A O 1
ATOM 695 N N . LYS A 1 94 ? 4.464 13.135 0.630 1.00 75.94 94 LYS A N 1
ATOM 696 C CA . LYS A 1 94 ? 3.234 13.260 -0.167 1.00 75.94 94 LYS A CA 1
ATOM 697 C C . LYS A 1 94 ? 2.530 11.921 -0.453 1.00 75.94 94 LYS A C 1
ATOM 699 O O . LYS A 1 94 ? 1.403 11.958 -0.917 1.00 75.94 94 LYS A O 1
ATOM 704 N N . LEU A 1 95 ? 3.191 10.782 -0.226 1.00 73.69 95 LEU A N 1
ATOM 705 C CA . LEU A 1 95 ? 2.629 9.441 -0.451 1.00 73.69 95 LEU A CA 1
ATOM 706 C C . LEU A 1 95 ? 2.124 8.767 0.828 1.00 73.69 95 LEU A C 1
ATOM 708 O O . LEU A 1 95 ? 1.496 7.722 0.740 1.00 73.69 95 LEU A O 1
ATOM 712 N N . GLY A 1 96 ? 2.458 9.312 1.999 1.00 72.88 96 GLY A N 1
ATOM 713 C CA . GLY A 1 96 ? 2.008 8.766 3.277 1.00 72.88 96 GLY A CA 1
ATOM 714 C C . GLY A 1 96 ? 0.660 9.336 3.712 1.00 72.88 96 GLY A C 1
ATOM 715 O O . GLY A 1 96 ? 0.118 10.239 3.072 1.00 72.88 96 GLY A O 1
ATOM 716 N N . ALA A 1 97 ? 0.174 8.852 4.855 1.00 76.81 97 ALA A N 1
ATOM 717 C CA . ALA A 1 97 ? -1.056 9.331 5.477 1.00 76.81 97 ALA A CA 1
ATOM 718 C C . ALA A 1 97 ? -1.090 10.872 5.638 1.00 76.81 97 ALA A C 1
ATOM 720 O O . ALA A 1 97 ? -0.075 11.476 6.024 1.00 76.81 97 ALA A O 1
ATOM 721 N N . PRO A 1 98 ? -2.250 11.526 5.422 1.00 79.00 98 PRO A N 1
ATOM 722 C CA . PRO A 1 98 ? -2.439 12.941 5.698 1.00 79.00 98 PRO A CA 1
ATOM 723 C C . PRO A 1 98 ? -2.191 13.262 7.176 1.00 79.00 98 PRO A C 1
ATOM 725 O O . PRO A 1 98 ? -2.594 12.536 8.086 1.00 79.00 98 PRO A O 1
ATOM 728 N N . GLU A 1 99 ? -1.556 14.403 7.443 1.00 79.25 99 GLU A N 1
ATOM 729 C CA . GLU A 1 99 ? -1.347 14.852 8.820 1.00 79.25 99 GLU A CA 1
ATOM 730 C C . GLU A 1 99 ? -2.678 15.256 9.472 1.00 79.25 99 GLU A C 1
ATOM 732 O O . GLU A 1 99 ? -3.338 16.192 9.025 1.00 79.25 99 GLU A O 1
ATOM 737 N N . GLY A 1 100 ? -3.018 14.614 10.594 1.00 81.56 100 GLY A N 1
ATOM 738 C CA . GLY A 1 100 ? -4.194 14.967 11.397 1.00 81.56 100 GLY A CA 1
ATOM 739 C C . GLY A 1 100 ? -5.501 14.313 10.952 1.00 81.56 100 GLY A C 1
ATOM 740 O O . GLY A 1 100 ? -6.551 14.725 11.440 1.00 81.56 100 GLY A O 1
ATOM 741 N N . GLU A 1 101 ? -5.423 13.315 10.073 1.00 87.31 101 GLU A N 1
ATOM 742 C CA . GLU A 1 101 ? -6.543 12.458 9.687 1.00 87.31 101 GLU A CA 1
ATOM 743 C C . GLU A 1 101 ? -7.168 11.763 10.911 1.00 87.31 101 GLU A C 1
ATOM 745 O O . GLU A 1 101 ? -6.477 11.336 11.845 1.00 87.31 101 GLU A O 1
ATOM 750 N N . THR A 1 102 ? -8.495 11.688 10.926 1.00 90.56 102 THR A N 1
ATOM 751 C CA . THR A 1 102 ? -9.267 10.933 11.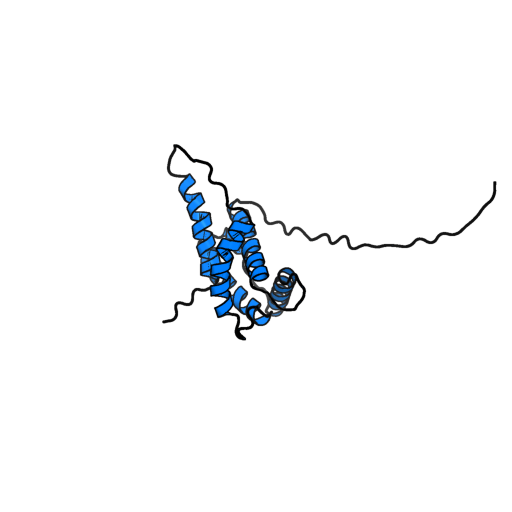916 1.00 90.56 102 THR A CA 1
ATOM 752 C C . THR A 1 102 ? -9.354 9.452 11.545 1.00 90.56 102 THR A C 1
ATOM 754 O O . THR A 1 102 ? -9.189 9.074 10.394 1.00 90.56 102 THR A O 1
ATOM 757 N N . GLU A 1 103 ? -9.680 8.589 12.510 1.00 88.69 103 GLU A N 1
ATOM 758 C CA . GLU A 1 103 ? -9.882 7.154 12.238 1.00 88.69 103 GLU A CA 1
ATOM 759 C C . GLU A 1 103 ? -10.996 6.888 11.206 1.00 88.69 103 GLU A C 1
ATOM 761 O O . GLU A 1 103 ? -10.931 5.907 10.476 1.00 88.69 103 GLU A O 1
ATOM 766 N N . GLU A 1 104 ? -12.013 7.754 11.139 1.00 90.81 104 GLU A N 1
ATOM 767 C CA . GLU A 1 104 ? -13.114 7.633 10.174 1.00 90.81 104 GLU A CA 1
ATOM 768 C C . GLU A 1 104 ? -12.648 7.994 8.759 1.00 90.81 104 GLU A C 1
ATOM 770 O O . GLU A 1 104 ? -12.827 7.199 7.844 1.00 90.81 104 GLU A O 1
ATOM 775 N N . GLU A 1 105 ? -11.950 9.124 8.602 1.00 90.06 105 GLU A N 1
ATOM 776 C CA . GLU A 1 105 ? -11.347 9.529 7.322 1.00 90.06 105 GLU A CA 1
ATOM 777 C C . GLU A 1 105 ? -10.325 8.496 6.831 1.00 90.06 105 GLU A C 1
ATOM 779 O O . GLU A 1 105 ? -10.294 8.158 5.650 1.00 90.06 105 GLU A O 1
ATOM 784 N N . LYS A 1 106 ? -9.534 7.934 7.750 1.00 88.50 106 LYS A N 1
ATOM 785 C CA . LYS A 1 106 ? -8.593 6.857 7.451 1.00 88.50 106 LYS A CA 1
ATOM 786 C C . LYS A 1 106 ? -9.311 5.608 6.949 1.00 88.50 106 LYS A C 1
ATOM 788 O O . LYS A 1 106 ? -8.899 5.039 5.944 1.00 88.50 106 LYS A O 1
ATOM 793 N N . ALA A 1 107 ? -10.373 5.174 7.627 1.00 88.06 107 ALA A N 1
ATOM 794 C CA . ALA A 1 107 ? -11.144 4.008 7.207 1.00 88.06 107 ALA A CA 1
ATOM 795 C C . ALA A 1 107 ? -11.775 4.216 5.821 1.00 88.06 107 ALA A C 1
ATOM 797 O O . ALA A 1 107 ? -11.710 3.319 4.983 1.00 88.06 107 ALA A O 1
ATOM 798 N N . GLU A 1 108 ? -12.326 5.404 5.551 1.00 92.06 108 GLU A N 1
ATOM 799 C CA . GLU A 1 108 ? -12.846 5.758 4.225 1.00 92.06 108 GLU A CA 1
ATOM 800 C C . GLU A 1 108 ? -11.741 5.769 3.162 1.00 92.06 108 GLU A C 1
ATOM 802 O O . GLU A 1 108 ? -11.939 5.237 2.069 1.00 92.06 108 GLU A O 1
ATOM 807 N N . ARG A 1 109 ? -10.556 6.303 3.482 1.00 90.88 109 ARG A N 1
ATOM 808 C CA . ARG A 1 109 ? -9.401 6.286 2.578 1.00 90.88 109 ARG A CA 1
ATOM 809 C C . ARG A 1 109 ? -8.938 4.866 2.274 1.00 90.88 109 ARG A C 1
ATOM 811 O O . ARG A 1 109 ? -8.724 4.555 1.108 1.00 90.88 109 ARG A O 1
ATOM 818 N N . MET A 1 110 ? -8.779 4.016 3.289 1.00 89.31 110 MET A N 1
ATOM 819 C CA . MET A 1 110 ? -8.349 2.626 3.100 1.00 89.31 110 MET A CA 1
ATOM 820 C C . MET A 1 110 ? -9.364 1.844 2.278 1.00 89.31 110 MET A C 1
ATOM 822 O O . MET A 1 110 ? -8.974 1.125 1.368 1.00 89.31 110 MET A O 1
ATOM 826 N N . LYS A 1 111 ? -10.658 2.051 2.539 1.00 92.25 111 LYS A N 1
ATOM 827 C CA . LYS A 1 111 ? -11.735 1.467 1.740 1.00 92.25 111 LYS A CA 1
ATOM 828 C C . LYS A 1 111 ? -11.658 1.917 0.283 1.00 92.25 111 LYS A C 1
ATOM 830 O O . LYS A 1 111 ? -11.689 1.074 -0.597 1.00 92.25 111 LYS A O 1
ATOM 835 N N . LYS A 1 112 ? -11.463 3.213 0.028 1.00 90.94 112 LYS A N 1
ATOM 836 C CA . LYS A 1 112 ? -11.310 3.736 -1.337 1.00 90.94 112 LYS A CA 1
ATOM 837 C C . LYS A 1 112 ? -10.047 3.211 -2.031 1.00 90.94 112 LYS A C 1
ATOM 839 O O . LYS A 1 112 ? -10.072 2.952 -3.226 1.00 90.94 112 LYS A O 1
ATOM 844 N N . MET A 1 113 ? -8.935 3.076 -1.306 1.00 88.75 113 MET A N 1
ATOM 845 C CA . MET A 1 113 ? -7.704 2.486 -1.847 1.00 88.75 113 MET A CA 1
ATOM 846 C C . MET A 1 113 ? -7.889 1.011 -2.190 1.00 88.75 113 MET A C 1
ATOM 848 O O . MET 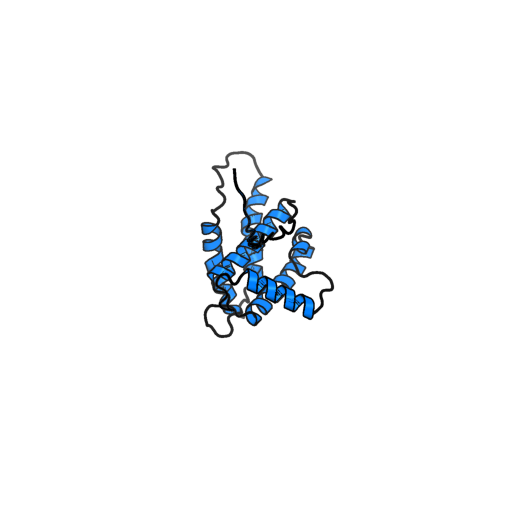A 1 113 ? -7.378 0.576 -3.212 1.00 88.75 113 MET A O 1
ATOM 852 N N . PHE A 1 114 ? -8.608 0.276 -1.343 1.00 91.06 114 PHE A N 1
ATOM 853 C CA . PHE A 1 114 ? -8.943 -1.121 -1.568 1.00 91.06 114 PHE A CA 1
ATOM 854 C C . PHE A 1 114 ? -9.848 -1.276 -2.792 1.00 91.06 114 PHE A C 1
ATOM 856 O O . PHE A 1 114 ? -9.479 -1.989 -3.706 1.00 91.06 114 PHE A O 1
ATOM 863 N N . GLU A 1 115 ? -10.954 -0.531 -2.869 1.00 92.62 115 GLU A N 1
ATOM 864 C CA . GLU A 1 115 ? -11.874 -0.544 -4.021 1.00 92.62 115 GLU A CA 1
ATOM 865 C C . GLU A 1 115 ? -11.190 -0.122 -5.329 1.00 92.62 115 GLU A C 1
ATOM 867 O O . GLU A 1 115 ? -11.538 -0.601 -6.395 1.00 92.62 115 GLU A O 1
ATOM 872 N N . GLY A 1 116 ? -10.202 0.777 -5.272 1.00 90.00 116 GLY A N 1
ATOM 873 C CA . GLY A 1 116 ? -9.419 1.140 -6.456 1.00 90.00 116 GLY A CA 1
ATOM 874 C C . GLY A 1 116 ? -8.376 0.093 -6.867 1.00 90.00 116 GLY A C 1
ATOM 875 O O . GLY A 1 116 ? -7.800 0.212 -7.947 1.00 90.00 116 GLY A O 1
ATOM 876 N N . ALA A 1 117 ? -8.079 -0.878 -6.002 1.00 89.56 117 ALA A N 1
ATOM 877 C CA . ALA A 1 117 ? -7.090 -1.928 -6.234 1.00 89.56 117 ALA A CA 1
ATOM 878 C C . ALA A 1 117 ? -7.726 -3.303 -6.506 1.00 89.56 117 ALA A C 1
ATOM 880 O O . ALA A 1 117 ? -7.132 -4.088 -7.240 1.00 89.56 117 ALA A O 1
ATOM 881 N N . ASP A 1 118 ? -8.898 -3.567 -5.931 1.00 93.56 118 ASP A N 1
ATOM 882 C CA . ASP A 1 118 ? -9.796 -4.688 -6.221 1.00 93.56 118 ASP A CA 1
ATOM 883 C C . ASP A 1 118 ? -10.425 -4.458 -7.604 1.00 93.56 118 ASP A C 1
ATOM 885 O O . ASP A 1 118 ? -11.337 -3.652 -7.776 1.00 93.56 118 ASP A O 1
ATOM 889 N N . GLY A 1 119 ? -9.838 -5.072 -8.630 1.00 91.25 119 GLY A N 1
ATOM 890 C CA . GLY A 1 119 ? -10.185 -4.817 -10.024 1.00 91.25 119 GLY A CA 1
ATOM 891 C C . GLY A 1 119 ? -11.335 -5.681 -10.533 1.00 91.25 119 GLY A C 1
ATOM 892 O O . GLY A 1 119 ? -11.861 -5.398 -11.618 1.00 91.25 119 GLY A O 1
ATOM 893 N N . ASP A 1 120 ? -11.694 -6.745 -9.813 1.00 93.81 120 ASP A N 1
ATOM 894 C CA . ASP A 1 120 ? -12.819 -7.618 -10.142 1.00 93.81 120 ASP A CA 1
ATOM 895 C C . ASP A 1 120 ? -14.020 -7.510 -9.184 1.00 93.81 120 ASP A C 1
ATOM 897 O O . ASP A 1 120 ? -15.033 -8.185 -9.417 1.00 93.81 120 ASP A O 1
ATOM 901 N N . ASP A 1 121 ? -13.957 -6.573 -8.231 1.00 93.81 121 ASP A N 1
ATOM 902 C CA . ASP A 1 121 ? -14.996 -6.231 -7.257 1.00 93.81 121 ASP A CA 1
ATOM 903 C C . ASP A 1 121 ? -15.424 -7.454 -6.419 1.00 93.81 121 ASP A C 1
ATOM 905 O O . ASP A 1 121 ? -16.622 -7.662 -6.157 1.00 93.81 121 ASP A O 1
ATOM 909 N N . ASP A 1 122 ? -14.471 -8.317 -6.052 1.00 94.62 122 ASP A N 1
ATOM 910 C CA . ASP A 1 122 ? -14.736 -9.552 -5.304 1.00 94.62 122 ASP A CA 1
ATOM 911 C C . ASP A 1 122 ? -14.585 -9.410 -3.775 1.00 94.62 122 ASP A C 1
ATOM 913 O O . ASP A 1 122 ? -14.789 -10.383 -3.035 1.00 94.62 122 ASP A O 1
ATOM 917 N N . ASP A 1 123 ? -14.359 -8.176 -3.305 1.00 95.00 123 ASP A N 1
ATOM 918 C CA . ASP A 1 123 ? -14.076 -7.796 -1.918 1.00 95.00 123 ASP A CA 1
ATOM 919 C C . ASP A 1 123 ? -12.765 -8.416 -1.377 1.00 95.00 123 ASP A C 1
ATOM 921 O O . ASP A 1 123 ? -12.539 -8.443 -0.155 1.00 95.00 123 ASP A O 1
ATOM 925 N N . LEU A 1 124 ? -11.889 -8.904 -2.260 1.00 94.94 124 LEU A N 1
ATOM 926 C CA . LEU A 1 124 ? -10.563 -9.428 -1.960 1.00 94.94 124 LEU A CA 1
ATOM 927 C C . LEU A 1 124 ? -9.525 -8.792 -2.893 1.00 94.94 124 LEU A C 1
ATOM 929 O O . LEU A 1 124 ? -9.807 -8.272 -3.958 1.00 94.94 124 LEU A O 1
ATOM 933 N N . MET A 1 125 ? -8.270 -8.813 -2.460 1.00 93.75 125 MET A N 1
ATOM 934 C CA . MET A 1 125 ? -7.144 -8.406 -3.287 1.00 93.75 125 MET A CA 1
ATOM 935 C C . MET A 1 125 ? -6.257 -9.603 -3.574 1.00 93.75 125 MET A C 1
ATOM 937 O O . MET A 1 125 ? -5.517 -10.076 -2.705 1.00 93.75 125 MET A O 1
ATOM 941 N N . SER A 1 126 ? -6.288 -10.079 -4.811 1.00 94.69 126 SER A N 1
ATOM 942 C CA . SER A 1 126 ? -5.408 -11.141 -5.279 1.00 94.69 126 SER A CA 1
ATOM 943 C C . SER A 1 126 ? -3.938 -10.698 -5.306 1.00 94.69 126 SER A C 1
ATOM 945 O O . SER A 1 126 ? -3.582 -9.518 -5.190 1.00 94.69 126 SER A O 1
ATOM 947 N N . LEU A 1 127 ? -3.031 -11.661 -5.499 1.00 91.75 127 LEU A N 1
ATOM 948 C CA . LEU A 1 127 ? -1.603 -11.373 -5.661 1.00 91.75 127 LEU A CA 1
ATOM 949 C C . LEU A 1 127 ? -1.331 -10.397 -6.816 1.00 91.75 127 LEU A C 1
ATOM 951 O O . LEU A 1 127 ? -0.486 -9.517 -6.675 1.00 91.75 127 LEU A O 1
ATOM 955 N N . ASP A 1 128 ? -2.001 -10.571 -7.957 1.00 93.31 128 ASP A N 1
ATOM 956 C CA . ASP A 1 128 ? -1.755 -9.742 -9.141 1.00 93.31 128 ASP A CA 1
ATOM 957 C C . ASP A 1 128 ? -2.260 -8.303 -8.923 1.00 93.31 128 ASP A C 1
ATOM 959 O O . ASP A 1 128 ? -1.542 -7.355 -9.234 1.00 93.31 128 ASP A O 1
ATOM 963 N N . GLU A 1 129 ? -3.407 -8.127 -8.265 1.00 93.00 129 GLU A N 1
ATOM 964 C CA . GLU A 1 129 ? -3.923 -6.808 -7.858 1.00 93.00 129 GLU A CA 1
ATOM 965 C C . GLU A 1 129 ? -3.027 -6.135 -6.818 1.00 93.00 129 GLU A C 1
ATOM 967 O O . GLU A 1 129 ? -2.737 -4.940 -6.892 1.00 93.00 129 GLU A O 1
ATOM 972 N N . THR A 1 130 ? -2.487 -6.916 -5.882 1.00 90.25 130 THR A N 1
ATOM 973 C CA . THR A 1 130 ? -1.516 -6.417 -4.901 1.00 90.25 130 THR A CA 1
ATOM 974 C C . THR A 1 130 ? -0.222 -5.954 -5.575 1.00 90.25 130 THR A C 1
ATOM 976 O O . THR A 1 130 ? 0.353 -4.933 -5.182 1.00 90.25 130 THR A O 1
ATOM 979 N N . VAL A 1 131 ? 0.250 -6.671 -6.600 1.00 89.88 131 VAL A N 1
ATOM 980 C CA . VAL A 1 131 ? 1.407 -6.257 -7.410 1.00 89.88 131 VAL A CA 1
ATOM 981 C C . VAL A 1 131 ? 1.105 -4.961 -8.161 1.00 89.88 131 VAL A C 1
ATOM 983 O O . VAL A 1 131 ? 1.946 -4.059 -8.174 1.00 89.88 131 VAL A O 1
ATOM 986 N N . ASP A 1 132 ? -0.083 -4.841 -8.746 1.00 90.06 132 ASP A N 1
ATOM 987 C CA . ASP A 1 132 ? -0.502 -3.654 -9.488 1.00 90.06 132 ASP A CA 1
ATOM 988 C C . ASP A 1 132 ? -0.602 -2.420 -8.583 1.00 90.06 132 ASP A C 1
ATOM 990 O O . ASP A 1 132 ? -0.043 -1.368 -8.911 1.00 90.06 132 ASP A O 1
ATOM 994 N N . PHE A 1 133 ? -1.182 -2.572 -7.393 1.00 87.50 133 PHE A N 1
ATOM 995 C CA . PHE A 1 133 ? -1.214 -1.535 -6.363 1.00 87.50 133 PHE A CA 1
ATOM 996 C C . PHE A 1 133 ? 0.196 -1.069 -5.958 1.00 87.50 133 PHE A C 1
ATOM 998 O O . PHE A 1 133 ? 0.496 0.130 -5.932 1.00 87.50 133 PHE A O 1
ATOM 1005 N N . GLN A 1 134 ? 1.110 -2.006 -5.684 1.00 84.62 134 GLN A N 1
ATOM 1006 C CA . GLN A 1 134 ? 2.496 -1.675 -5.329 1.00 84.62 134 GLN A CA 1
ATOM 1007 C C . GLN A 1 134 ? 3.242 -0.987 -6.479 1.00 84.62 134 GLN A C 1
ATOM 1009 O O . GLN A 1 134 ? 4.045 -0.072 -6.251 1.00 84.62 134 GLN A O 1
ATOM 1014 N N . TYR A 1 135 ? 2.974 -1.408 -7.714 1.00 86.31 135 TYR A N 1
ATOM 1015 C CA . TYR A 1 135 ? 3.546 -0.815 -8.911 1.00 86.31 135 TYR A CA 1
ATOM 1016 C C . TYR A 1 135 ? 3.087 0.638 -9.108 1.00 86.31 135 TYR A C 1
ATOM 1018 O O . TYR A 1 135 ? 3.926 1.503 -9.378 1.00 86.31 135 TYR A O 1
ATOM 1026 N N . ASP A 1 136 ? 1.803 0.939 -8.902 1.00 85.69 136 ASP A N 1
ATOM 1027 C CA . ASP A 1 136 ? 1.268 2.304 -8.978 1.00 85.69 136 ASP A CA 1
ATOM 1028 C C . ASP A 1 136 ? 1.916 3.236 -7.935 1.00 85.69 136 ASP A C 1
ATOM 1030 O O . ASP A 1 136 ? 2.401 4.327 -8.268 1.00 85.69 136 ASP A O 1
ATOM 1034 N N . ILE A 1 137 ? 2.062 2.774 -6.687 1.00 83.00 137 ILE A N 1
ATOM 1035 C CA . ILE A 1 137 ? 2.786 3.521 -5.645 1.00 83.00 137 ILE A CA 1
ATOM 1036 C C . ILE A 1 137 ? 4.235 3.788 -6.075 1.00 83.00 137 ILE A C 1
ATOM 1038 O O . ILE A 1 137 ? 4.728 4.915 -5.947 1.00 83.00 137 ILE A O 1
ATOM 1042 N N . ALA A 1 138 ? 4.926 2.781 -6.617 1.00 80.75 138 ALA A N 1
ATOM 1043 C CA . ALA A 1 138 ? 6.299 2.927 -7.091 1.00 80.75 138 ALA A CA 1
ATOM 1044 C C . ALA A 1 138 ? 6.411 3.948 -8.240 1.00 80.75 138 ALA A C 1
ATOM 1046 O O . ALA A 1 138 ? 7.347 4.758 -8.253 1.00 80.75 138 ALA A O 1
ATOM 1047 N N . GLN A 1 139 ? 5.451 3.969 -9.171 1.00 82.81 139 GLN A N 1
ATOM 1048 C CA . GLN A 1 139 ? 5.397 4.970 -10.238 1.00 82.81 139 GLN A CA 1
ATOM 1049 C C . GLN A 1 139 ? 5.193 6.385 -9.687 1.00 82.81 139 GLN A C 1
ATOM 1051 O O . GLN A 1 139 ? 5.949 7.296 -10.042 1.00 82.81 139 GLN A O 1
ATOM 1056 N N . LYS A 1 140 ? 4.211 6.579 -8.798 1.00 82.25 140 LYS A N 1
ATOM 1057 C CA . LYS A 1 140 ? 3.944 7.873 -8.144 1.00 82.25 140 LYS A CA 1
ATOM 1058 C C . LYS A 1 140 ? 5.183 8.375 -7.398 1.00 82.25 140 LYS A C 1
ATOM 1060 O O . LYS A 1 140 ? 5.553 9.547 -7.496 1.00 82.25 140 LYS A O 1
ATOM 1065 N N . MET A 1 141 ? 5.899 7.474 -6.731 1.00 77.44 141 MET A N 1
ATOM 1066 C CA . MET A 1 141 ? 7.152 7.779 -6.045 1.00 77.44 141 MET A CA 1
ATOM 1067 C C . MET A 1 141 ? 8.287 8.171 -6.995 1.00 77.44 141 MET A C 1
ATOM 1069 O O . MET A 1 141 ? 9.021 9.124 -6.713 1.00 77.44 141 MET A O 1
ATOM 1073 N N . MET A 1 142 ? 8.430 7.485 -8.131 1.00 78.56 142 MET A N 1
ATOM 1074 C CA . MET A 1 142 ? 9.416 7.841 -9.154 1.00 78.56 142 MET A CA 1
ATOM 1075 C C . MET A 1 142 ? 9.122 9.223 -9.755 1.00 78.56 142 MET A C 1
ATOM 1077 O O . MET A 1 142 ? 10.041 10.042 -9.837 1.00 78.56 142 MET A O 1
ATOM 1081 N N . LYS A 1 143 ? 7.856 9.518 -10.084 1.00 81.56 143 LYS A N 1
ATOM 1082 C CA . LYS A 1 143 ? 7.408 10.838 -10.567 1.00 81.56 143 LYS A CA 1
ATOM 1083 C C . LYS A 1 143 ? 7.771 11.948 -9.570 1.00 81.56 143 LYS A C 1
ATOM 1085 O O . LYS A 1 143 ? 8.416 12.931 -9.940 1.00 81.56 143 LYS A O 1
ATOM 1090 N N . LEU A 1 144 ? 7.498 11.743 -8.276 1.00 78.06 144 LEU A N 1
ATOM 1091 C CA . LEU A 1 144 ? 7.897 12.685 -7.218 1.00 78.06 144 LEU A CA 1
ATOM 1092 C C . LEU A 1 144 ? 9.407 12.912 -7.149 1.00 78.06 144 LEU A C 1
ATOM 1094 O O . LEU A 1 144 ? 9.855 14.048 -6.985 1.00 78.06 144 LEU A O 1
ATOM 1098 N N . MET A 1 145 ? 10.206 11.848 -7.261 1.00 73.38 145 MET A N 1
ATOM 1099 C CA . MET A 1 145 ? 11.668 11.958 -7.255 1.00 73.38 145 MET A CA 1
ATOM 1100 C C . MET A 1 145 ? 12.212 12.675 -8.495 1.00 73.38 145 MET A C 1
ATOM 1102 O O . MET A 1 145 ? 13.248 13.337 -8.412 1.00 73.38 145 MET A O 1
ATOM 1106 N N . MET A 1 146 ? 11.512 12.584 -9.626 1.00 79.12 146 MET A N 1
ATOM 1107 C CA . MET A 1 146 ? 11.815 13.333 -10.847 1.00 79.12 146 MET A CA 1
ATOM 1108 C C . MET A 1 146 ? 11.352 14.797 -10.790 1.00 79.12 146 MET A C 1
ATOM 1110 O O . MET A 1 146 ? 11.690 15.579 -11.680 1.00 79.12 146 MET A O 1
ATOM 1114 N N . GLY A 1 147 ? 10.659 15.196 -9.718 1.00 74.31 147 GLY A N 1
ATOM 1115 C CA . GLY A 1 147 ? 10.121 16.542 -9.549 1.00 74.31 147 GLY A CA 1
ATOM 1116 C C . GLY A 1 147 ? 8.875 16.801 -10.392 1.00 74.31 147 GLY A C 1
ATOM 1117 O O . GLY A 1 147 ? 8.545 17.963 -10.621 1.00 74.31 147 GLY A O 1
ATOM 1118 N N . GLU A 1 148 ? 8.211 15.744 -10.863 1.00 75.81 148 GLU A N 1
ATOM 1119 C CA . GLU A 1 148 ? 6.892 15.842 -11.474 1.00 75.81 148 GLU A CA 1
ATOM 1120 C C . GLU A 1 148 ? 5.847 15.998 -10.364 1.00 75.81 148 GLU A C 1
ATOM 1122 O O . GLU A 1 148 ? 5.886 15.309 -9.338 1.00 75.81 148 GLU A O 1
ATOM 1127 N N . ASP A 1 149 ? 4.932 16.947 -10.545 1.00 71.38 149 ASP A N 1
ATOM 1128 C CA . ASP A 1 149 ? 3.788 17.086 -9.656 1.00 71.38 149 ASP A CA 1
ATOM 1129 C C . ASP A 1 149 ? 2.834 15.917 -9.916 1.00 71.38 149 ASP A C 1
ATOM 1131 O O . ASP A 1 149 ? 2.366 15.727 -11.038 1.00 71.38 149 ASP A O 1
ATOM 1135 N N . ILE A 1 150 ? 2.541 15.133 -8.876 1.00 64.81 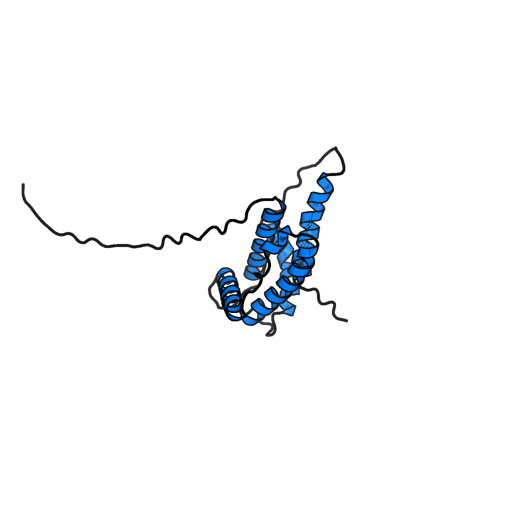150 ILE A N 1
ATOM 1136 C CA . ILE A 1 150 ? 1.391 14.231 -8.895 1.00 64.81 150 ILE A CA 1
ATOM 1137 C C . ILE A 1 150 ? 0.163 15.130 -8.712 1.00 64.81 150 ILE A C 1
ATOM 1139 O O . ILE A 1 150 ? -0.239 15.410 -7.583 1.00 64.81 150 ILE A O 1
ATOM 1143 N N . SER A 1 151 ? -0.364 15.697 -9.795 1.00 57.69 151 SER A N 1
ATOM 1144 C CA . SER A 1 151 ? -1.746 16.167 -9.767 1.00 57.69 151 SER A CA 1
ATOM 1145 C C . SER A 1 151 ? -2.625 14.928 -9.679 1.00 57.69 151 SER A C 1
ATOM 1147 O O . SER A 1 151 ? -2.420 13.998 -10.456 1.00 57.69 151 SER A O 1
ATOM 1149 N N . GLU A 1 152 ? -3.546 14.896 -8.718 1.00 53.22 152 GLU A N 1
ATOM 1150 C CA . GLU A 1 152 ? -4.682 13.976 -8.737 1.00 53.22 152 GLU A CA 1
ATOM 1151 C C . GLU A 1 152 ? -5.358 14.173 -10.101 1.00 53.22 152 GLU A C 1
ATOM 1153 O O . GLU A 1 152 ? -5.952 15.220 -10.353 1.00 53.22 152 GLU A O 1
ATOM 1158 N N . GLU A 1 153 ? -5.134 13.257 -11.046 1.00 47.56 153 GLU A N 1
ATOM 1159 C CA . GLU A 1 153 ? -5.953 13.197 -12.251 1.00 47.56 153 GLU A CA 1
ATOM 1160 C C . GLU A 1 153 ? -7.325 12.752 -11.747 1.00 47.56 153 GLU A C 1
ATOM 1162 O O . GLU A 1 153 ? -7.521 11.588 -11.411 1.00 47.56 153 GLU A O 1
ATOM 1167 N N . GLU A 1 154 ? -8.214 13.729 -11.547 1.00 43.84 154 GLU A N 1
ATOM 1168 C CA . GLU A 1 154 ? -9.633 13.493 -11.315 1.00 43.84 154 GLU A CA 1
ATOM 1169 C C . GLU A 1 154 ? -10.118 12.598 -12.458 1.00 43.84 154 GLU A C 1
ATOM 1171 O O . GLU A 1 154 ? -10.050 12.976 -13.630 1.00 43.84 154 GLU A O 1
ATOM 1176 N N . GLU A 1 155 ? -10.532 11.382 -12.111 1.00 44.47 155 GLU A N 1
ATOM 1177 C CA . GLU A 1 155 ? -11.303 10.515 -12.986 1.00 44.47 155 GLU A CA 1
ATOM 1178 C C . GLU A 1 155 ? -12.583 11.274 -13.344 1.00 44.47 155 GLU A C 1
ATOM 1180 O O . GLU A 1 155 ? -13.560 11.284 -12.596 1.00 44.47 155 GLU A O 1
ATOM 1185 N N . GLU A 1 156 ? -12.561 11.983 -14.473 1.00 44.91 156 GLU A N 1
ATOM 1186 C CA . GLU A 1 156 ? -13.782 12.402 -15.144 1.00 44.91 156 GLU A CA 1
ATOM 1187 C C . GLU A 1 156 ? -14.434 11.130 -15.701 1.00 44.91 156 GLU A C 1
ATOM 1189 O O . GLU A 1 156 ? -14.279 10.770 -16.869 1.00 44.91 156 GLU A O 1
ATOM 1194 N N . GLU A 1 157 ? -15.140 10.410 -14.826 1.00 44.47 157 GLU A N 1
ATOM 1195 C CA . GLU A 1 157 ? -16.248 9.558 -15.232 1.00 44.47 157 GLU A CA 1
ATOM 1196 C C . GLU A 1 157 ? -17.318 10.473 -15.844 1.00 44.47 157 GLU A C 1
ATOM 1198 O O . GLU A 1 157 ? -18.253 10.920 -15.179 1.00 44.47 157 GLU A O 1
ATOM 1203 N N . ASP A 1 158 ? -17.175 10.777 -17.135 1.00 42.81 158 ASP A N 1
ATOM 1204 C CA . ASP A 1 158 ? -18.288 11.198 -17.985 1.00 42.81 158 ASP A CA 1
ATOM 1205 C C . ASP A 1 158 ? -19.234 9.991 -18.125 1.00 42.81 158 ASP A C 1
ATOM 1207 O O . ASP A 1 158 ? -19.251 9.278 -19.131 1.00 42.81 158 ASP A O 1
ATOM 1211 N N . SER A 1 159 ? -19.984 9.708 -17.058 1.00 47.47 159 SER A N 1
ATOM 1212 C CA . SER A 1 159 ? -21.100 8.776 -17.077 1.00 47.47 159 SER A CA 1
ATOM 1213 C C . SER A 1 159 ? -22.226 9.382 -17.911 1.00 47.47 159 SER A C 1
ATOM 1215 O O . SER A 1 159 ? -22.713 10.472 -17.606 1.00 47.47 159 SER A O 1
ATOM 1217 N N . ASP A 1 160 ? -22.616 8.646 -18.948 1.00 56.31 160 ASP A N 1
ATOM 1218 C CA . ASP A 1 160 ? -23.759 8.863 -19.829 1.00 56.31 160 ASP A CA 1
ATOM 1219 C C . ASP A 1 160 ? -24.982 9.500 -19.141 1.00 56.31 160 ASP A C 1
ATOM 1221 O O . ASP A 1 160 ? -25.601 8.897 -18.263 1.00 56.31 160 ASP A O 1
ATOM 1225 N N . ASP A 1 161 ? -25.406 10.665 -19.636 1.00 51.00 161 ASP A N 1
ATOM 1226 C CA . ASP A 1 161 ? -26.790 11.124 -19.513 1.00 51.00 161 ASP A CA 1
ATOM 1227 C C . ASP A 1 161 ? -27.436 11.021 -20.904 1.00 51.00 161 ASP A C 1
ATOM 1229 O O . ASP A 1 161 ? -27.417 11.947 -21.722 1.00 51.00 161 ASP A O 1
ATOM 1233 N N . GLU A 1 162 ? -27.928 9.816 -21.216 1.00 56.41 162 GLU A N 1
ATOM 1234 C CA . GLU A 1 162 ? -28.890 9.606 -22.295 1.00 56.41 162 GLU A CA 1
ATOM 1235 C C . GLU A 1 162 ? -30.223 10.271 -21.913 1.00 56.41 162 GLU A C 1
ATOM 1237 O O . GLU A 1 162 ? -31.174 9.605 -21.497 1.00 56.41 162 GLU A O 1
ATOM 1242 N N . GLU A 1 163 ? -30.328 11.590 -22.089 1.00 55.84 163 GLU A N 1
ATOM 1243 C CA . GLU A 1 163 ? -31.636 12.242 -22.143 1.00 55.84 163 GLU A CA 1
ATOM 1244 C C . GLU A 1 163 ? -32.247 12.032 -23.533 1.00 55.84 163 GLU A C 1
ATOM 1246 O O . GLU A 1 163 ? -31.942 12.686 -24.533 1.00 55.84 163 GLU A O 1
ATOM 1251 N N . SER A 1 164 ? -33.135 11.044 -23.567 1.00 58.22 164 SER A N 1
ATOM 1252 C CA . SER A 1 164 ? -34.179 10.870 -24.562 1.00 58.22 164 SER A CA 1
ATOM 1253 C C . SER A 1 164 ? -35.030 12.138 -24.688 1.00 58.22 164 SER A C 1
ATOM 1255 O O . SER A 1 164 ? -35.848 12.417 -23.811 1.00 58.22 164 SER A O 1
ATOM 1257 N N . GLU A 1 165 ? -34.914 12.855 -25.803 1.00 58.53 165 GLU A N 1
ATOM 1258 C CA . GLU A 1 165 ? -35.937 13.814 -26.229 1.00 58.53 165 GLU A CA 1
ATOM 1259 C C . GLU A 1 165 ? -36.771 13.194 -27.357 1.00 58.53 165 GLU A C 1
ATOM 1261 O O . GLU A 1 165 ? -36.441 13.245 -28.544 1.00 58.53 165 GLU A O 1
ATOM 1266 N N . ASP A 1 166 ? -37.867 12.561 -26.934 1.00 62.25 166 ASP A N 1
ATOM 1267 C CA . ASP A 1 166 ? -39.103 12.501 -27.705 1.00 62.25 166 ASP A CA 1
ATOM 1268 C C . ASP A 1 166 ? -39.563 13.942 -27.991 1.00 62.25 166 ASP A C 1
ATOM 1270 O O . ASP A 1 166 ? -40.002 14.631 -27.073 1.00 62.25 166 ASP A O 1
ATOM 1274 N N . GLU A 1 167 ? -39.541 14.382 -29.250 1.00 61.06 167 GLU A N 1
ATOM 1275 C CA . GLU A 1 167 ? -40.457 15.430 -29.711 1.00 61.06 167 GLU A CA 1
ATOM 1276 C C . GLU A 1 167 ? -41.108 15.024 -31.040 1.00 61.06 167 GLU A C 1
ATOM 1278 O O . GLU A 1 167 ? -40.497 14.957 -32.110 1.00 61.06 167 GLU A O 1
ATOM 1283 N N . ASP A 1 168 ? -42.390 14.695 -30.886 1.00 61.50 168 ASP A N 1
ATOM 1284 C CA . ASP A 1 168 ? -43.446 14.654 -31.884 1.00 61.50 168 ASP A CA 1
ATOM 1285 C C . ASP A 1 168 ? -43.586 15.976 -32.676 1.00 61.50 168 ASP A C 1
ATOM 1287 O O . ASP A 1 168 ? -43.072 17.026 -32.306 1.00 61.50 168 ASP A O 1
ATOM 1291 N N . GLU A 1 169 ? -44.444 15.893 -33.696 1.00 57.97 169 GLU A N 1
ATOM 1292 C CA . GLU A 1 169 ? -45.152 16.969 -34.413 1.00 57.97 169 GLU A CA 1
ATOM 1293 C C . GLU A 1 169 ? -44.587 17.337 -35.797 1.00 57.97 169 GLU A C 1
ATOM 1295 O O . GLU A 1 169 ? -43.451 17.763 -35.971 1.00 57.97 169 GLU A O 1
ATOM 1300 N N . GLU A 1 170 ? -45.277 16.897 -36.861 1.00 55.94 170 GLU A N 1
ATOM 1301 C CA . GLU A 1 170 ? -46.242 17.691 -37.659 1.00 55.94 170 GLU A CA 1
ATOM 1302 C C . GLU A 1 170 ? -45.526 18.847 -38.396 1.00 55.94 170 GLU A C 1
ATOM 1304 O O . GLU A 1 170 ? -44.784 19.628 -37.829 1.00 55.94 170 GLU A O 1
ATOM 1309 N N . GLU A 1 171 ? -45.612 19.027 -39.708 1.00 57.47 171 GLU A N 1
ATOM 1310 C CA . GLU A 1 171 ? -46.815 19.362 -40.457 1.00 57.47 171 GLU A CA 1
ATOM 1311 C C . GLU A 1 171 ? -46.396 19.586 -41.935 1.00 57.47 171 GLU A C 1
ATOM 1313 O O . GLU A 1 171 ? -45.224 19.588 -42.309 1.00 57.47 171 GLU A O 1
ATOM 1318 N N . GLU A 1 172 ? -47.408 19.744 -42.769 1.00 58.25 172 GLU A N 1
ATOM 1319 C CA . GLU A 1 172 ? -47.503 19.671 -44.223 1.00 58.25 172 GLU A CA 1
ATOM 1320 C C . GLU A 1 172 ? -46.639 20.624 -45.084 1.00 58.25 172 GLU A C 1
ATOM 1322 O O . GLU A 1 172 ? -46.254 21.720 -44.675 1.00 58.25 172 GLU A O 1
ATOM 1327 N N . GLY A 1 173 ? -46.461 20.245 -46.364 1.00 49.81 173 GLY A N 1
ATOM 1328 C CA . GLY A 1 173 ? -46.031 21.145 -47.447 1.00 49.81 173 GLY A CA 1
ATOM 1329 C C . GLY A 1 173 ? -45.548 20.464 -48.721 1.00 49.81 173 GLY A C 1
ATOM 1330 O O . GLY A 1 173 ? -44.315 20.429 -48.916 1.00 49.81 173 GLY A O 1
#

Secondary structure (DSSP, 8-state):
------HHHHHHHHHHHHHHHHHGGGS--S-----PPPPHHHHHHHHHHHHHHHHTTT-SS-SSEEEHHHHHHHHHHHHHHHHHHHTT-GGGGGGSPPTT--HHHHHHHHHHHHHTT-SS-SSEEEHHHHHHHHHHHHHHHHHHHTT--------------------------

pLDDT: mean 72.58, std 18.12, range [36.84, 95.62]

Foldseek 3Di:
DPPLCACVVLVVVLCCVVVVVVVVVVDDDDDDPDPDDDDPVRQLVVSLVVLQVNLVVLPPVPPQWHALVSQLVNLVSNLVVLVVCCVVVVLSVVVHDDPPDDPVNSSVVSVVLQVVLCPPPPNIGHSSSSSVSSSVSSVVVVCSVVVHDPDPPPPPPPPDDPDDDDDDDDDDD

Sequence (173 aa):
MKTQKSIAIVLVSLLTVAGGALIAQQGGMGGMQGFQMPSEEEMKEMMKAETEESMKEYDDDEDGSLSLDEFTKMVDEAEAEMAQAAEMMPAIKKLGAPEGETEEEKAERMKKMFEGADGDDDDLMSLDETVDFQYDIAQKMMKLMMGEDISEEEEEEDSDDEESEDEDEEEEG